Protein AF-A0A2N6DE48-F1 (afdb_monomer_lite)

Foldseek 3Di:
DVVVVVVVVVVVVVVVVVVVVVVVVVCVVVVHDDDVVVVVVVVVVVVVVVCCVVVVDPDPDD

Structure (mmCIF, N/CA/C/O backbone):
data_AF-A0A2N6DE48-F1
#
_entry.id   AF-A0A2N6DE48-F1
#
loop_
_atom_site.group_PDB
_atom_site.id
_atom_site.type_symbol
_atom_site.label_atom_id
_atom_site.label_alt_id
_atom_site.label_comp_id
_atom_site.label_asym_id
_atom_site.label_entity_id
_atom_site.label_seq_id
_atom_site.pdbx_PDB_ins_code
_atom_site.Cartn_x
_atom_site.Cartn_y
_atom_site.Cartn_z
_atom_site.occupancy
_atom_site.B_iso_or_equiv
_atom_site.auth_seq_id
_atom_site.auth_comp_id
_atom_site.auth_asym_id
_atom_site.auth_atom_id
_atom_site.pdbx_PDB_model_num
ATOM 1 N N . MET A 1 1 ? 11.578 -10.146 -25.498 1.00 56.12 1 MET A N 1
ATOM 2 C CA . MET A 1 1 ? 12.014 -10.096 -24.084 1.00 56.12 1 MET A CA 1
ATOM 3 C C . MET A 1 1 ? 11.161 -9.123 -23.277 1.00 56.12 1 MET A C 1
ATOM 5 O O . MET A 1 1 ? 10.831 -9.479 -22.160 1.00 56.12 1 MET A O 1
ATOM 9 N N . GLU A 1 2 ? 10.733 -7.989 -23.844 1.00 58.81 2 GLU A N 1
ATOM 10 C CA . GLU A 1 2 ? 9.879 -6.988 -23.167 1.00 58.81 2 GLU A CA 1
ATOM 11 C C . GLU A 1 2 ? 8.502 -7.506 -22.707 1.00 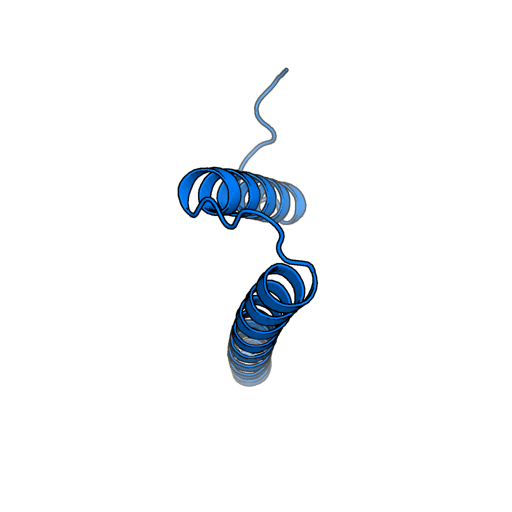58.81 2 GLU A C 1
ATOM 13 O O . GLU A 1 2 ? 8.063 -7.157 -21.615 1.00 58.81 2 GLU A O 1
ATOM 18 N N . ASP A 1 3 ? 7.850 -8.401 -23.462 1.00 61.75 3 ASP A N 1
ATOM 19 C CA . ASP A 1 3 ? 6.538 -8.944 -23.059 1.00 61.75 3 ASP A CA 1
ATOM 20 C C . ASP A 1 3 ? 6.572 -9.641 -21.691 1.00 61.75 3 ASP A C 1
ATOM 22 O O . ASP A 1 3 ? 5.627 -9.545 -20.912 1.00 61.75 3 ASP A O 1
ATOM 26 N N . ASN A 1 4 ? 7.672 -10.324 -21.362 1.00 75.25 4 ASN A N 1
ATOM 27 C CA . ASN A 1 4 ? 7.761 -11.083 -20.116 1.00 75.25 4 ASN A CA 1
ATOM 28 C C . ASN A 1 4 ? 7.890 -10.164 -18.888 1.00 75.25 4 ASN A C 1
ATOM 30 O O . ASN A 1 4 ? 7.375 -10.481 -17.819 1.00 75.25 4 ASN A O 1
ATOM 34 N N . GLU A 1 5 ? 8.538 -9.007 -19.044 1.00 77.06 5 GLU A N 1
ATOM 35 C CA . GLU A 1 5 ? 8.677 -8.017 -17.972 1.00 77.06 5 GLU A CA 1
ATOM 36 C C . GLU A 1 5 ? 7.352 -7.308 -17.683 1.00 77.06 5 GLU A C 1
ATOM 38 O O . GLU A 1 5 ? 7.016 -7.094 -16.518 1.00 77.06 5 GLU A O 1
ATOM 43 N N . TYR A 1 6 ? 6.561 -7.015 -18.721 1.00 78.81 6 TYR A N 1
ATOM 44 C CA . TYR A 1 6 ? 5.235 -6.417 -18.565 1.00 78.81 6 TYR A CA 1
ATOM 45 C C . TYR A 1 6 ? 4.278 -7.349 -17.809 1.00 78.81 6 TYR A C 1
ATOM 47 O O . TYR A 1 6 ? 3.687 -6.954 -16.802 1.00 78.81 6 TYR A O 1
ATOM 55 N N . TRP A 1 7 ? 4.208 -8.621 -18.221 1.00 83.88 7 TRP A N 1
ATOM 56 C CA . TRP A 1 7 ? 3.413 -9.643 -17.532 1.00 83.88 7 TRP A CA 1
ATOM 57 C C . TRP A 1 7 ? 3.852 -9.852 -16.080 1.00 83.88 7 TRP A C 1
ATOM 59 O O . TRP A 1 7 ? 3.019 -10.030 -15.185 1.00 83.88 7 TRP A O 1
ATOM 69 N N . GLU A 1 8 ? 5.158 -9.815 -15.807 1.00 84.69 8 GLU A N 1
ATOM 70 C CA . GLU A 1 8 ? 5.650 -9.872 -14.435 1.00 84.69 8 GLU A CA 1
ATOM 71 C C . GLU A 1 8 ? 5.226 -8.658 -13.608 1.00 84.69 8 GLU A C 1
ATOM 73 O O . GLU A 1 8 ? 4.883 -8.825 -12.433 1.00 84.69 8 GLU A O 1
ATOM 78 N N . LEU A 1 9 ? 5.236 -7.460 -14.193 1.00 83.38 9 LEU A N 1
ATOM 79 C CA . LEU A 1 9 ? 4.839 -6.231 -13.516 1.00 83.38 9 LEU A CA 1
ATOM 80 C C . LEU A 1 9 ? 3.352 -6.258 -13.143 1.00 83.38 9 LEU A C 1
ATOM 82 O O . LEU A 1 9 ? 3.004 -6.000 -11.990 1.00 83.38 9 LEU A O 1
ATOM 86 N N . GLU A 1 10 ? 2.486 -6.643 -14.082 1.00 84.94 10 GLU A N 1
ATOM 87 C CA . GLU A 1 10 ? 1.047 -6.793 -13.842 1.00 84.94 10 GLU A CA 1
ATOM 88 C C . GLU A 1 10 ? 0.763 -7.836 -12.759 1.00 84.94 10 GLU A C 1
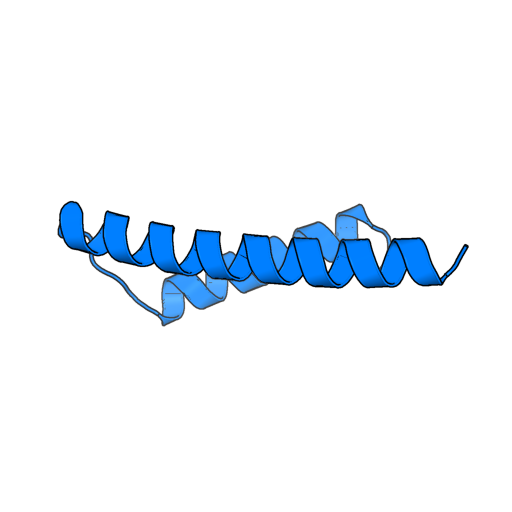ATOM 90 O O . GLU A 1 10 ? -0.021 -7.597 -11.835 1.00 84.94 10 GLU A O 1
ATOM 95 N N . ARG A 1 11 ? 1.461 -8.979 -12.809 1.00 89.50 11 ARG A N 1
ATOM 96 C CA . ARG A 1 11 ? 1.351 -10.014 -11.775 1.00 89.50 11 ARG A CA 1
ATOM 97 C C . ARG A 1 11 ? 1.765 -9.478 -10.405 1.00 89.50 11 ARG A C 1
ATOM 99 O O . ARG A 1 11 ? 1.082 -9.735 -9.415 1.00 89.50 11 ARG A O 1
ATOM 106 N N . ARG A 1 12 ? 2.868 -8.728 -10.329 1.00 86.25 12 ARG A N 1
ATOM 107 C CA . ARG A 1 12 ? 3.342 -8.111 -9.078 1.00 86.25 12 ARG A CA 1
ATOM 108 C C . ARG A 1 12 ? 2.339 -7.085 -8.547 1.00 86.25 12 ARG A C 1
ATOM 110 O O . ARG A 1 12 ? 2.052 -7.114 -7.354 1.00 86.25 12 ARG A O 1
ATOM 117 N N . ALA A 1 13 ? 1.766 -6.246 -9.409 1.00 83.25 13 ALA A N 1
ATOM 118 C CA . ALA A 1 13 ? 0.744 -5.273 -9.027 1.00 83.25 13 ALA A CA 1
ATOM 119 C C . ALA A 1 13 ? -0.521 -5.956 -8.476 1.00 83.25 13 ALA A C 1
ATOM 121 O O . ALA A 1 13 ? -1.034 -5.561 -7.427 1.00 83.25 13 ALA A O 1
ATOM 122 N N . SER A 1 14 ? -0.977 -7.031 -9.127 1.00 89.81 14 SER A N 1
ATOM 123 C CA . SER A 1 14 ? -2.121 -7.827 -8.664 1.00 89.81 14 SER A CA 1
ATOM 124 C C . SER A 1 14 ? -1.862 -8.467 -7.296 1.00 89.81 14 SER A C 1
ATOM 126 O O . SER A 1 14 ? -2.684 -8.345 -6.384 1.00 89.81 14 SER A O 1
ATOM 128 N N . ASN A 1 15 ? -0.680 -9.064 -7.107 1.00 86.75 15 ASN A N 1
ATOM 129 C CA . ASN A 1 15 ? -0.272 -9.626 -5.819 1.00 86.75 15 ASN A CA 1
ATOM 130 C C . ASN A 1 15 ? -0.245 -8.558 -4.715 1.00 86.75 15 ASN A C 1
ATOM 132 O O . ASN A 1 15 ? -0.726 -8.810 -3.612 1.00 86.75 15 ASN A O 1
ATOM 136 N N . LEU A 1 16 ? 0.273 -7.360 -5.010 1.00 86.12 16 LEU A N 1
ATOM 137 C CA . LEU A 1 16 ? 0.325 -6.249 -4.058 1.00 86.12 16 LEU A CA 1
ATOM 138 C C . LEU A 1 16 ? -1.083 -5.811 -3.625 1.00 86.12 16 LEU A C 1
ATOM 140 O O . LEU A 1 16 ? -1.333 -5.586 -2.441 1.00 86.12 16 LEU A O 1
ATOM 144 N N . HIS A 1 17 ? -2.022 -5.748 -4.573 1.00 86.00 17 HIS A N 1
ATOM 145 C CA . HIS A 1 17 ? -3.415 -5.409 -4.291 1.00 86.00 17 HIS A CA 1
ATOM 146 C C . HIS A 1 17 ? -4.095 -6.457 -3.394 1.00 86.00 17 HIS A C 1
ATOM 148 O O . HIS A 1 17 ? -4.793 -6.103 -2.442 1.00 86.00 17 HIS A O 1
ATOM 154 N N . GLN A 1 18 ? -3.863 -7.748 -3.650 1.00 87.06 18 GLN A N 1
ATOM 155 C CA . GLN A 1 18 ? -4.376 -8.827 -2.799 1.00 87.06 18 GLN A CA 1
ATOM 156 C C . GLN A 1 18 ? -3.786 -8.768 -1.383 1.00 87.06 18 GLN A C 1
ATOM 158 O O . GLN A 1 18 ? -4.529 -8.889 -0.409 1.00 87.06 18 GLN A O 1
ATOM 163 N N . LEU A 1 19 ? -2.479 -8.518 -1.265 1.00 86.19 19 LEU A N 1
ATOM 164 C CA . LEU A 1 19 ? -1.785 -8.332 0.013 1.00 86.19 19 LEU A CA 1
ATOM 165 C C . LEU A 1 19 ? -2.352 -7.157 0.815 1.00 86.19 19 LEU A C 1
ATOM 167 O O . LEU A 1 19 ? -2.601 -7.302 2.009 1.00 86.19 19 LEU A O 1
ATOM 171 N N . SER A 1 20 ? -2.606 -6.021 0.160 1.00 84.19 20 SER A N 1
ATOM 172 C CA . SER A 1 20 ? -3.220 -4.850 0.794 1.00 84.19 20 SER A CA 1
ATOM 173 C C . SER A 1 20 ? -4.590 -5.190 1.387 1.00 84.19 20 SER A C 1
ATOM 175 O O . SER A 1 20 ? -4.828 -4.937 2.567 1.00 84.19 20 SER A O 1
ATOM 177 N N . ARG A 1 21 ? -5.457 -5.860 0.615 1.00 86.75 21 ARG A N 1
ATOM 178 C CA . ARG A 1 21 ? -6.781 -6.288 1.097 1.00 86.75 21 ARG A CA 1
ATOM 179 C C . ARG A 1 21 ? -6.690 -7.255 2.276 1.00 86.75 21 ARG A C 1
ATOM 181 O O . ARG A 1 21 ? -7.448 -7.117 3.231 1.00 86.75 21 ARG A O 1
ATOM 188 N N . LEU A 1 22 ? -5.774 -8.220 2.211 1.00 87.50 22 LEU A N 1
ATOM 189 C CA . LEU A 1 22 ? -5.593 -9.217 3.266 1.00 87.50 22 LEU A CA 1
ATOM 190 C C . LEU A 1 22 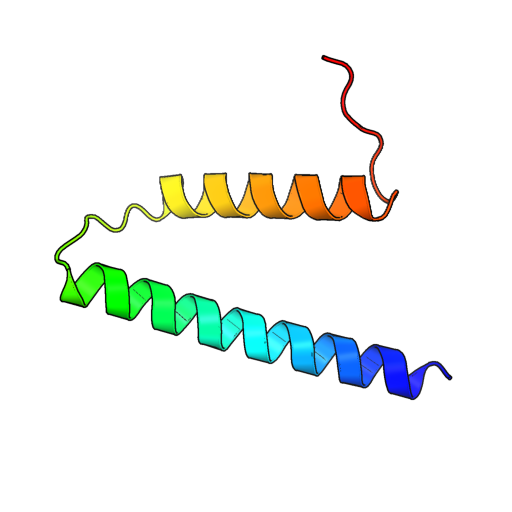? -5.061 -8.584 4.559 1.00 87.50 22 LEU A C 1
ATOM 192 O O . LEU A 1 22 ? -5.532 -8.921 5.640 1.00 87.50 22 LEU A O 1
ATOM 196 N N . SER A 1 23 ? -4.144 -7.620 4.442 1.00 83.69 23 SER A N 1
ATOM 197 C CA . SER A 1 23 ? -3.663 -6.811 5.565 1.00 83.69 23 SER A CA 1
ATOM 198 C C . SER A 1 23 ? -4.806 -6.041 6.236 1.00 83.69 23 SER A C 1
ATOM 200 O O . SER A 1 23 ? -4.979 -6.123 7.450 1.00 83.69 23 SER A O 1
ATOM 202 N N . THR A 1 24 ? -5.666 -5.380 5.452 1.00 84.62 24 THR A N 1
ATOM 203 C CA . THR A 1 24 ? -6.839 -4.671 5.989 1.00 84.62 24 THR A CA 1
ATOM 204 C C . THR A 1 24 ? -7.795 -5.605 6.736 1.00 84.62 24 THR A C 1
ATOM 206 O O . THR A 1 24 ? -8.252 -5.264 7.826 1.00 84.62 24 THR A O 1
ATOM 209 N N . GLU A 1 25 ? -8.100 -6.779 6.179 1.00 89.19 25 GLU A N 1
ATOM 210 C CA . GLU A 1 25 ? -8.970 -7.763 6.839 1.00 89.19 25 GLU A CA 1
ATOM 211 C C . GLU A 1 25 ? -8.345 -8.327 8.122 1.00 89.19 25 GLU A C 1
ATOM 213 O O . GLU A 1 25 ? -9.046 -8.490 9.118 1.00 89.19 25 GLU A O 1
ATOM 218 N N . LEU A 1 26 ? -7.028 -8.553 8.152 1.00 84.75 26 LEU A N 1
ATOM 219 C CA . LEU A 1 26 ? -6.318 -8.959 9.369 1.00 84.75 26 LEU A CA 1
ATOM 220 C C . LEU A 1 26 ? -6.401 -7.894 10.465 1.00 84.75 26 LEU A C 1
ATOM 222 O O . LEU A 1 26 ? -6.697 -8.227 11.611 1.00 84.75 26 LEU A O 1
ATOM 226 N N . CYS A 1 27 ? -6.186 -6.620 10.126 1.00 85.25 27 CYS A N 1
ATOM 227 C CA . CYS A 1 27 ? -6.326 -5.529 11.089 1.00 85.25 27 CYS A CA 1
ATOM 228 C C . CYS A 1 27 ? -7.749 -5.452 11.652 1.00 85.25 27 CYS A C 1
ATOM 230 O O . CYS A 1 27 ? -7.912 -5.293 12.858 1.00 85.25 27 CYS A O 1
ATOM 232 N N . ARG A 1 28 ? -8.775 -5.635 10.808 1.00 85.44 28 ARG A N 1
ATOM 233 C CA . ARG A 1 28 ? -10.177 -5.700 11.252 1.00 85.44 28 ARG A CA 1
ATOM 234 C C . ARG A 1 28 ? -10.434 -6.882 12.179 1.00 85.44 28 ARG A C 1
ATOM 236 O O . ARG A 1 28 ? -11.052 -6.701 13.220 1.00 85.44 28 ARG A O 1
ATOM 243 N N . PHE A 1 29 ? -9.957 -8.072 11.813 1.00 90.38 29 PHE A N 1
ATOM 244 C CA . PHE A 1 29 ? -10.135 -9.291 12.603 1.00 90.38 29 PHE A CA 1
ATOM 245 C C . PHE A 1 29 ? -9.489 -9.188 13.991 1.00 90.38 29 PHE A C 1
ATOM 247 O O . PHE A 1 29 ? -10.037 -9.692 14.965 1.00 90.38 29 PHE A O 1
ATOM 254 N N . LEU A 1 30 ? -8.331 -8.532 14.077 1.00 89.12 30 LEU A N 1
ATOM 255 C CA . LEU A 1 30 ? -7.589 -8.330 15.321 1.00 89.12 30 LEU A CA 1
ATOM 256 C C . LEU A 1 30 ? -8.010 -7.066 16.089 1.00 89.12 30 LEU A C 1
ATOM 258 O O . LEU A 1 30 ? -7.384 -6.752 17.098 1.00 89.12 30 LEU A O 1
ATOM 262 N N . GLU A 1 31 ? -9.018 -6.333 15.603 1.00 89.69 31 GLU A N 1
ATOM 263 C CA . GLU A 1 31 ? -9.461 -5.044 16.157 1.00 89.69 31 GLU A CA 1
ATOM 264 C C . GLU A 1 31 ? -8.314 -4.026 16.314 1.00 89.69 31 GLU A C 1
ATOM 266 O O . GLU A 1 31 ? -8.311 -3.178 17.208 1.00 89.69 31 GLU A O 1
ATOM 271 N N . LEU A 1 32 ? -7.317 -4.102 15.428 1.00 81.81 32 LEU A N 1
ATOM 272 C CA . LEU A 1 32 ? -6.204 -3.164 15.416 1.00 81.81 32 LEU A CA 1
ATOM 273 C C . LEU A 1 32 ? -6.665 -1.827 14.823 1.00 81.81 32 LEU A C 1
ATOM 275 O O . LEU A 1 32 ? -7.387 -1.818 13.818 1.00 81.81 32 LEU A O 1
ATOM 279 N N . PRO A 1 33 ? -6.231 -0.690 15.392 1.00 76.38 33 PRO A N 1
ATOM 280 C CA . PRO A 1 33 ? -6.483 0.606 14.786 1.00 76.38 33 PRO A CA 1
ATOM 281 C C . PRO A 1 33 ? -5.834 0.647 13.400 1.00 76.38 33 PRO A C 1
ATOM 283 O O . PRO A 1 33 ? -4.640 0.396 13.246 1.00 76.38 33 PRO A O 1
ATOM 286 N N . ILE A 1 34 ? -6.642 0.952 12.386 1.00 73.25 34 ILE A N 1
ATOM 287 C CA . ILE A 1 34 ? -6.166 1.221 11.031 1.00 73.25 34 ILE A CA 1
ATOM 288 C C . ILE A 1 34 ? -6.091 2.736 10.910 1.00 73.25 34 ILE A C 1
ATOM 290 O O . ILE A 1 34 ? -7.118 3.377 10.693 1.00 73.25 34 ILE A O 1
ATOM 294 N N . ASP A 1 35 ? -4.897 3.299 11.077 1.00 79.94 35 ASP A N 1
ATOM 295 C CA . ASP A 1 35 ? -4.637 4.693 10.727 1.00 79.94 35 ASP A CA 1
ATOM 296 C C . ASP A 1 35 ? -4.103 4.748 9.283 1.00 79.94 35 ASP A C 1
ATOM 298 O O . ASP A 1 35 ? -2.987 4.287 9.015 1.00 79.94 35 ASP A O 1
ATOM 302 N N . PRO A 1 36 ? -4.885 5.273 8.318 1.00 74.94 36 PRO A N 1
ATOM 303 C CA . PRO A 1 36 ? -4.437 5.408 6.937 1.00 74.94 36 PRO A CA 1
ATOM 304 C C . PRO A 1 36 ? -3.177 6.265 6.795 1.00 74.94 36 PRO A C 1
ATOM 306 O O . PRO A 1 36 ? -2.429 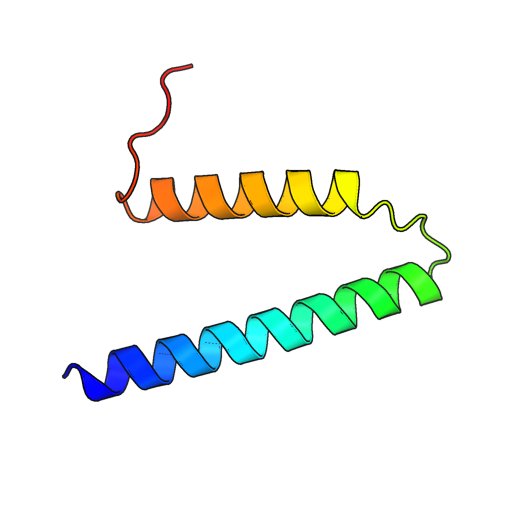6.067 5.840 1.00 74.94 36 PRO A O 1
ATOM 309 N N . ALA A 1 37 ? -2.946 7.212 7.710 1.00 78.31 37 ALA A N 1
ATOM 310 C CA . ALA A 1 37 ? -1.780 8.082 7.678 1.00 78.31 37 ALA A CA 1
ATOM 311 C C . ALA A 1 37 ? -0.507 7.303 8.033 1.00 78.31 37 ALA A C 1
ATOM 313 O O . ALA A 1 37 ? 0.462 7.351 7.276 1.00 78.31 37 ALA A O 1
ATOM 314 N N . ASP A 1 38 ? -0.536 6.517 9.112 1.00 76.94 38 ASP A N 1
ATOM 315 C CA . ASP A 1 38 ? 0.597 5.671 9.509 1.00 76.94 38 ASP A CA 1
ATOM 316 C C . ASP A 1 38 ? 0.902 4.618 8.438 1.00 76.94 38 ASP A C 1
ATOM 318 O O . ASP A 1 38 ? 2.053 4.427 8.041 1.00 76.94 38 ASP A O 1
ATOM 322 N N . MET A 1 39 ? -0.142 3.995 7.883 1.00 76.06 39 MET A N 1
ATOM 323 C CA . MET A 1 39 ? 0.013 3.007 6.818 1.00 76.06 39 MET A CA 1
ATOM 324 C C . MET A 1 39 ? 0.603 3.627 5.539 1.00 76.06 39 MET A C 1
ATOM 326 O O . MET A 1 39 ? 1.432 3.000 4.879 1.00 76.06 39 MET A O 1
ATOM 330 N N . ALA A 1 40 ? 0.225 4.864 5.198 1.00 74.81 40 ALA A N 1
ATOM 331 C CA . ALA A 1 40 ? 0.801 5.592 4.070 1.00 74.81 40 ALA A CA 1
ATOM 332 C C . ALA A 1 40 ? 2.290 5.906 4.285 1.00 74.81 40 ALA A C 1
ATOM 334 O O . ALA A 1 40 ? 3.079 5.725 3.359 1.00 74.81 40 ALA A O 1
ATOM 335 N N . VAL A 1 41 ? 2.686 6.300 5.501 1.00 79.62 41 VAL A N 1
ATOM 336 C CA . VAL A 1 41 ? 4.095 6.546 5.860 1.00 79.62 41 VAL A CA 1
ATOM 337 C C . VAL A 1 41 ? 4.925 5.264 5.755 1.00 79.62 41 VAL A C 1
ATOM 339 O O . VAL A 1 41 ? 6.035 5.283 5.217 1.00 79.62 41 VAL A O 1
ATOM 342 N N . ASP A 1 42 ? 4.403 4.136 6.234 1.00 81.12 42 ASP A N 1
ATOM 343 C CA . ASP A 1 42 ? 5.098 2.850 6.141 1.00 81.12 42 ASP A CA 1
ATOM 344 C C . ASP A 1 42 ? 5.230 2.371 4.687 1.00 81.12 42 ASP A C 1
ATOM 346 O O . ASP A 1 42 ? 6.286 1.871 4.287 1.00 81.12 42 ASP A O 1
ATOM 350 N N . MET A 1 43 ? 4.196 2.579 3.866 1.00 79.19 43 MET A N 1
ATOM 351 C CA . MET A 1 43 ? 4.246 2.294 2.430 1.00 79.19 43 MET A CA 1
ATOM 352 C C . MET A 1 43 ? 5.243 3.197 1.694 1.00 79.19 43 MET A C 1
ATOM 354 O O . MET A 1 43 ? 5.984 2.703 0.843 1.00 79.19 43 MET A O 1
ATOM 358 N N . GLU A 1 44 ? 5.302 4.489 2.028 1.00 82.19 44 GLU A N 1
ATOM 359 C CA . GLU A 1 44 ? 6.260 5.440 1.453 1.00 82.19 44 GLU A CA 1
ATOM 360 C C . GLU A 1 44 ? 7.704 5.024 1.760 1.00 82.19 44 GLU A C 1
ATOM 362 O O . GLU A 1 44 ? 8.523 4.924 0.845 1.00 82.19 44 GLU A O 1
ATOM 367 N N . LYS A 1 45 ? 8.002 4.666 3.017 1.00 85.19 45 LYS A N 1
ATOM 368 C CA . LYS A 1 45 ? 9.323 4.151 3.414 1.00 85.19 45 LYS A CA 1
ATOM 369 C C . LYS A 1 45 ? 9.686 2.860 2.686 1.00 85.19 45 LYS A C 1
ATOM 371 O O . LYS A 1 45 ? 10.811 2.719 2.209 1.00 85.19 45 LYS A O 1
ATOM 376 N N . ALA A 1 46 ? 8.755 1.909 2.597 1.00 83.75 46 ALA A N 1
ATOM 377 C CA . ALA A 1 46 ? 8.990 0.646 1.899 1.00 83.75 46 ALA A CA 1
ATOM 378 C C . ALA A 1 46 ? 9.254 0.870 0.400 1.00 83.75 46 ALA A C 1
ATOM 380 O O . ALA A 1 46 ? 10.114 0.213 -0.194 1.00 83.75 46 ALA A O 1
ATOM 381 N N . PHE A 1 47 ? 8.547 1.826 -0.207 1.00 82.38 47 PHE A N 1
ATOM 382 C CA . PHE A 1 47 ? 8.768 2.223 -1.590 1.00 82.38 47 PHE A CA 1
ATOM 383 C C . PHE A 1 47 ? 10.139 2.885 -1.779 1.00 82.38 47 PHE A C 1
ATOM 385 O O . PHE A 1 47 ? 10.890 2.459 -2.656 1.00 82.38 47 PHE A O 1
ATOM 392 N N . GLU A 1 48 ? 10.518 3.839 -0.922 1.00 85.00 48 GLU A N 1
ATOM 393 C CA . GLU A 1 48 ? 11.842 4.481 -0.950 1.00 85.00 48 GLU A CA 1
ATOM 394 C C . GLU A 1 48 ? 12.971 3.442 -0.820 1.00 85.00 48 GLU A C 1
ATOM 396 O O . GLU A 1 48 ? 13.896 3.427 -1.634 1.00 85.00 48 GLU A O 1
ATOM 401 N N . GLN A 1 49 ? 12.855 2.485 0.108 1.00 86.75 49 GLN A N 1
ATOM 402 C CA . GLN A 1 49 ? 13.816 1.383 0.251 1.00 86.75 49 GLN A CA 1
ATOM 403 C C . GLN A 1 49 ? 13.915 0.509 -1.004 1.00 86.75 49 GLN A C 1
ATOM 405 O O . GLN A 1 49 ? 15.011 0.092 -1.386 1.00 86.75 49 GLN A O 1
ATOM 410 N N . SER A 1 50 ? 12.789 0.224 -1.661 1.00 84.88 50 SER A N 1
ATOM 411 C CA . SER A 1 50 ? 12.783 -0.533 -2.915 1.00 84.88 50 SER A CA 1
ATOM 412 C C . SER A 1 50 ? 13.505 0.229 -4.027 1.00 84.88 50 SER A C 1
ATOM 414 O O . SER A 1 50 ? 14.300 -0.360 -4.760 1.00 84.88 50 SER A O 1
ATOM 416 N N . LEU A 1 51 ? 13.268 1.536 -4.146 1.00 82.38 51 LEU A N 1
ATOM 417 C CA . LEU A 1 51 ? 13.939 2.376 -5.137 1.00 82.38 51 LEU A CA 1
ATOM 418 C C . LEU A 1 51 ? 15.455 2.433 -4.907 1.00 82.38 51 LEU A C 1
ATOM 420 O O . LEU A 1 51 ? 16.213 2.305 -5.870 1.00 82.38 51 LEU A O 1
ATOM 424 N N . ILE A 1 52 ? 15.894 2.549 -3.649 1.00 87.38 52 ILE A N 1
ATOM 425 C CA . ILE A 1 52 ? 17.315 2.504 -3.272 1.00 87.38 52 ILE A CA 1
ATOM 426 C C . ILE A 1 52 ? 17.919 1.140 -3.621 1.00 87.38 52 ILE A C 1
ATOM 428 O O . ILE A 1 52 ? 18.943 1.065 -4.296 1.00 87.38 52 ILE A O 1
ATOM 432 N N . LYS A 1 53 ? 17.255 0.041 -3.237 1.00 89.00 53 LYS A N 1
ATOM 433 C CA . LYS A 1 53 ? 17.714 -1.332 -3.511 1.00 89.00 53 LYS A CA 1
ATOM 434 C C . LYS A 1 53 ? 17.919 -1.604 -5.003 1.00 89.00 53 LYS A C 1
ATOM 436 O O . LYS A 1 53 ? 18.810 -2.368 -5.370 1.00 89.00 53 LYS A O 1
ATOM 441 N N . HIS A 1 54 ? 17.087 -1.011 -5.854 1.00 89.75 54 HIS A N 1
ATOM 442 C CA . HIS A 1 54 ? 17.178 -1.153 -7.306 1.00 89.75 54 HIS A CA 1
ATOM 443 C C . HIS A 1 54 ? 18.071 -0.094 -7.974 1.00 89.75 54 HIS A C 1
ATOM 445 O O . HIS A 1 54 ? 18.180 -0.090 -9.198 1.00 89.75 54 HIS A O 1
ATOM 451 N N . GLY A 1 55 ? 18.725 0.776 -7.197 1.00 85.94 55 GLY A N 1
ATOM 452 C CA . GLY A 1 55 ? 19.637 1.805 -7.702 1.00 85.94 55 GLY A CA 1
ATOM 453 C C . GLY A 1 55 ? 18.943 2.931 -8.471 1.00 85.94 55 GLY A C 1
ATOM 454 O O . GLY A 1 55 ? 19.595 3.629 -9.242 1.00 85.94 55 GLY A O 1
ATOM 455 N N . ILE A 1 56 ? 17.628 3.100 -8.293 1.00 86.19 56 ILE A N 1
ATOM 456 C CA . ILE A 1 56 ? 16.837 4.146 -8.961 1.00 86.19 56 ILE A CA 1
ATOM 457 C C . ILE A 1 56 ? 17.067 5.499 -8.280 1.00 86.19 56 ILE A C 1
ATOM 459 O O . ILE A 1 56 ? 17.118 6.532 -8.944 1.00 86.19 56 ILE A O 1
ATOM 463 N N . VAL A 1 57 ? 17.209 5.491 -6.953 1.00 83.19 57 VAL A N 1
ATOM 464 C CA . VAL A 1 57 ? 17.460 6.682 -6.135 1.00 83.19 57 VAL A CA 1
ATOM 465 C C . VAL A 1 57 ? 18.706 6.422 -5.284 1.00 83.19 57 VAL A C 1
ATOM 467 O O . VAL A 1 57 ? 18.841 5.314 -4.759 1.00 83.19 57 VAL A O 1
ATOM 470 N N . PRO A 1 58 ? 19.631 7.392 -5.150 1.00 81.12 58 PRO A N 1
ATOM 471 C CA . PRO A 1 58 ? 20.769 7.251 -4.250 1.00 81.12 58 PRO A CA 1
ATOM 472 C C . PRO A 1 58 ? 20.294 7.092 -2.803 1.00 81.12 58 PRO A C 1
ATOM 474 O O . PRO A 1 58 ? 19.287 7.674 -2.398 1.00 81.12 58 PRO A O 1
ATOM 477 N N . GLU A 1 59 ? 21.034 6.310 -2.021 1.00 82.00 59 GLU A N 1
ATOM 478 C CA . GLU A 1 59 ? 20.825 6.240 -0.578 1.00 82.00 59 GLU A CA 1
ATOM 479 C C . GLU A 1 59 ? 21.040 7.654 -0.019 1.00 82.00 59 GLU A C 1
ATOM 481 O O . GLU A 1 59 ? 22.090 8.255 -0.249 1.00 82.00 59 GLU A O 1
ATOM 486 N N . LYS A 1 60 ? 20.020 8.245 0.618 1.00 74.69 60 LYS A N 1
ATOM 487 C CA . LYS A 1 60 ? 20.190 9.557 1.253 1.00 74.69 60 LYS A CA 1
ATOM 488 C C . LYS A 1 60 ? 21.238 9.392 2.349 1.00 74.69 60 LYS A C 1
ATOM 490 O O . LYS A 1 60 ? 21.030 8.608 3.275 1.00 74.69 60 LYS A O 1
ATOM 495 N N . ASP A 1 61 ? 22.350 10.108 2.205 1.00 64.12 61 ASP A N 1
ATOM 496 C CA . ASP A 1 61 ? 23.419 10.147 3.197 1.00 64.12 61 ASP A CA 1
ATOM 497 C C . ASP A 1 61 ? 22.835 10.425 4.597 1.00 64.12 61 ASP A C 1
ATOM 499 O O . ASP A 1 61 ? 21.965 11.287 4.757 1.00 64.12 61 ASP A O 1
ATOM 503 N N . LYS A 1 62 ? 23.280 9.633 5.581 1.00 55.31 62 LYS A N 1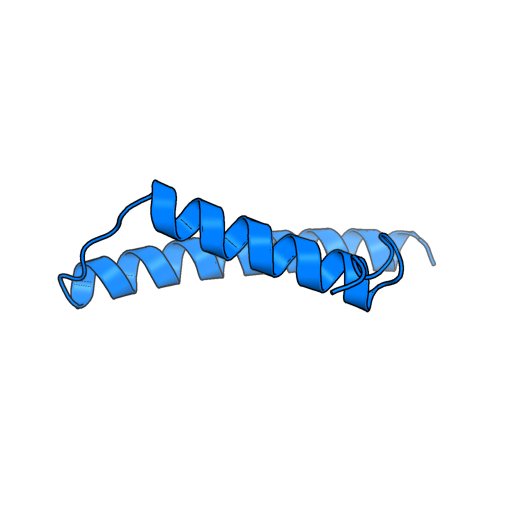
ATOM 504 C CA . LYS A 1 62 ? 22.865 9.688 6.993 1.00 55.31 62 LYS A CA 1
ATOM 5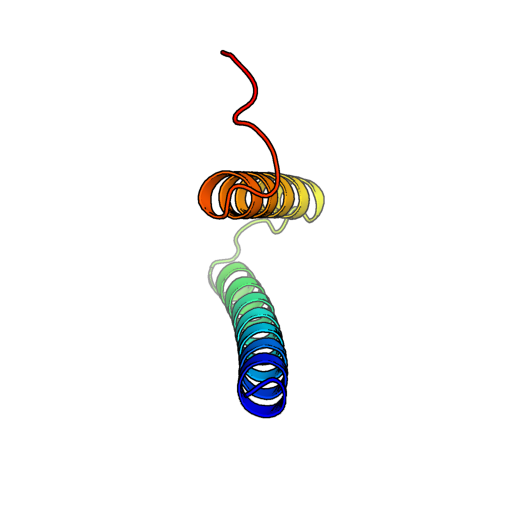05 C C . LYS A 1 62 ? 23.248 10.990 7.687 1.00 55.31 62 LYS A C 1
ATOM 507 O O . LYS A 1 62 ? 24.374 11.477 7.446 1.00 55.31 62 LYS A O 1
#

Sequence (62 aa):
MEDNEYWELERRASNLHQLSRLSTELCRFLELPIDPADMAVDMEKAFEQSLIKHGIVPEKDK

pLDDT: mean 81.45, std 7.91, range [55.31, 90.38]

Radius of gyration: 15.32 Å; chains: 1; bounding box: 34×21×40 Å

Secondary structure (DSSP, 8-state):
-HHHHHHHHHHHHHHHHHHHHHHHHHHHHTT----HHHHHHHHHHHHHHHHHHTTSSPPPP-